Protein AF-A0AAD8DMJ4-F1 (afdb_monomer)

Secondary structure (DSSP, 8-state):
------HHHHHHHHHHHHHHHHHHHHHHHHHHHHHHHHHHHHHHHHHHHHHHHHHHHHHHHHHHHHHHTSSS--HHHHHHHHHHHHHHHHHHHHHHHHHHHHHHHHHHHHHHHHHHHHHHHHHHTT-

Nearest PDB structures (foldseek):
  4mh6-assembly1_A  TM=6.718E-01  e=5.596E-01  Vibrio parahaemolyticus RIMD 2210633
  7n6g-assembly1_3H  TM=6.289E-01  e=6.356E+00  Chlamydomonas reinhardtii
  5xg2-assembly1_A  TM=4.872E-01  e=3.203E+00  Pyrococcus yayanosii CH1
  6nct-assembly1_B  TM=4.474E-01  e=3.628E+00  Homo sapiens
  7n6g-assembly1_3I  TM=4.653E-01  e=5.611E+00  Chlamydomonas reinhardtii

Organism: Mythimna separata (NCBI:txid271217)

Mean predicted aligned error: 8.15 Å

Solvent-accessible surface area (backbone atoms only — not comparable to full-atom values): 7066 Å² total; per-residue (Å²): 136,82,85,79,73,47,78,64,57,54,54,50,53,52,51,53,51,55,50,49,55,50,50,53,48,52,53,50,52,50,54,49,50,51,56,40,48,58,55,51,57,61,45,52,58,52,52,54,52,46,54,54,53,52,53,50,47,56,48,52,54,50,50,51,50,52,49,73,74,41,97,59,92,45,73,65,60,50,52,52,53,53,49,54,46,50,53,52,49,50,52,52,51,52,52,52,50,52,51,51,51,53,52,50,49,44,50,52,51,52,47,54,52,52,54,51,51,53,51,49,56,54,53,62,75,73,108

pLDDT: mean 88.22, std 10.09, range [38.91, 97.75]

Foldseek 3Di:
DDPPCDPVNVVVVVVVVVVVVVVVL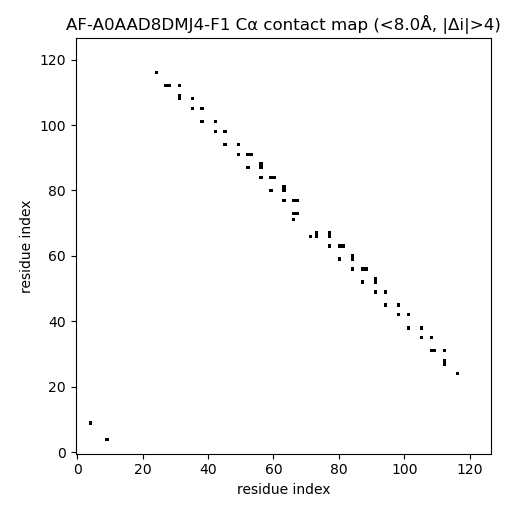VVLVVVLVVLLVVLVVVLVVLVVVLVVLVVVLVVLVVVLVVQVVDPDDPPPVNVVSVVVSVVSVVVSVVSVVSNVVSVVVNVVSVVVSVVVVVVVVVVVVVD

Radius of gyration: 29.08 Å; Cα contacts (8 Å, |Δi|>4): 34; chains: 1; bounding box: 76×18×80 Å

Sequence (127 aa):
MSKVVTRSQ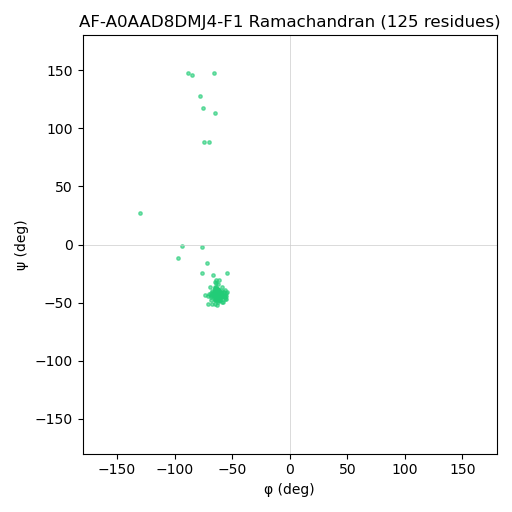AKLLLKLQEEKEKLEQELCDIKVAKAVINILEGTKDEELEFFHHFKVLNNIDRDLHRMKMSDKDFEVEIKELTKERMELWTYLLDSQLNCLEKRRECQKLTKKKKDRRLLLEILMRKL

Structure (mmCIF, N/CA/C/O backbone):
data_AF-A0AAD8DMJ4-F1
#
_entry.id   AF-A0AAD8DMJ4-F1
#
loop_
_atom_site.group_PDB
_atom_site.id
_atom_site.type_symbol
_atom_site.label_atom_id
_atom_site.label_alt_id
_atom_site.label_comp_id
_atom_site.label_asym_id
_atom_site.label_entity_id
_atom_site.label_seq_id
_atom_site.pdbx_PDB_ins_code
_atom_site.Cartn_x
_atom_site.Cartn_y
_atom_site.Cartn_z
_atom_site.occupancy
_atom_site.B_iso_or_equiv
_atom_site.auth_seq_id
_atom_site.auth_comp_id
_atom_site.auth_asym_id
_atom_site.auth_atom_id
_atom_site.pdbx_PDB_model_num
ATOM 1 N N . MET A 1 1 ? 48.960 8.173 -42.096 1.00 38.91 1 MET A N 1
ATOM 2 C CA . MET A 1 1 ? 48.374 6.831 -42.313 1.00 38.91 1 MET A CA 1
ATOM 3 C C . MET A 1 1 ? 46.879 6.913 -42.057 1.00 38.91 1 MET A C 1
ATOM 5 O O . MET A 1 1 ? 46.478 7.163 -40.928 1.00 38.91 1 MET A O 1
ATOM 9 N N . SER A 1 2 ? 46.074 6.831 -43.117 1.00 45.78 2 SER A N 1
ATOM 10 C CA . SER A 1 2 ? 44.621 7.016 -43.046 1.00 45.78 2 SER A CA 1
ATOM 11 C C . SER A 1 2 ? 43.956 5.753 -42.495 1.00 45.78 2 SER A C 1
ATOM 13 O O . SER A 1 2 ? 44.230 4.654 -42.977 1.00 45.78 2 SER A O 1
ATOM 15 N N . LYS A 1 3 ? 43.115 5.895 -41.465 1.00 54.06 3 LYS A N 1
ATOM 16 C CA . LYS A 1 3 ? 42.319 4.798 -40.897 1.00 54.06 3 LYS A CA 1
ATOM 17 C C . LYS A 1 3 ? 41.235 4.412 -41.906 1.00 54.06 3 LYS A C 1
ATOM 19 O O . LYS A 1 3 ? 40.133 4.950 -41.863 1.00 54.06 3 LYS A O 1
ATOM 24 N N . VAL A 1 4 ? 41.535 3.493 -42.822 1.00 57.28 4 VAL A N 1
ATOM 25 C CA . VAL A 1 4 ? 40.502 2.861 -43.651 1.00 57.28 4 VAL A CA 1
ATOM 26 C C . VAL A 1 4 ? 39.760 1.868 -42.762 1.00 57.28 4 VAL A C 1
ATOM 28 O O . VAL A 1 4 ? 40.141 0.706 -42.648 1.00 57.28 4 VAL A O 1
ATOM 31 N N . VAL A 1 5 ? 38.719 2.343 -42.078 1.00 58.75 5 VAL A N 1
ATOM 32 C CA . VAL A 1 5 ? 37.727 1.453 -41.471 1.00 58.75 5 VAL A CA 1
ATOM 33 C C . VAL A 1 5 ? 37.043 0.734 -42.626 1.00 58.75 5 VAL A C 1
ATOM 35 O O . VAL A 1 5 ? 36.377 1.348 -43.460 1.00 58.75 5 VAL A O 1
ATOM 38 N N . THR A 1 6 ? 37.253 -0.572 -42.719 1.00 70.94 6 THR A N 1
ATOM 39 C CA . THR A 1 6 ? 36.604 -1.386 -43.750 1.00 70.94 6 THR A CA 1
ATOM 40 C C . THR A 1 6 ? 35.089 -1.412 -43.506 1.00 70.94 6 THR A C 1
ATOM 42 O O . THR A 1 6 ? 34.622 -1.375 -42.367 1.00 70.94 6 THR A O 1
ATOM 45 N N . ARG A 1 7 ? 34.280 -1.486 -44.572 1.00 71.06 7 ARG A N 1
ATOM 46 C CA . ARG A 1 7 ? 32.800 -1.493 -44.496 1.00 71.06 7 ARG A CA 1
ATOM 47 C C . ARG A 1 7 ? 32.250 -2.602 -43.576 1.00 71.06 7 ARG A C 1
ATOM 49 O O . ARG A 1 7 ? 31.150 -2.477 -43.046 1.00 71.06 7 ARG A O 1
ATOM 56 N N . SER A 1 8 ? 33.018 -3.673 -43.379 1.00 76.50 8 SER A N 1
ATOM 57 C CA . SER A 1 8 ? 32.772 -4.767 -42.431 1.00 76.50 8 SER A CA 1
ATOM 58 C C . SER A 1 8 ? 33.020 -4.369 -40.970 1.00 76.50 8 SER A C 1
ATOM 60 O O . SER A 1 8 ? 32.183 -4.668 -40.122 1.00 76.50 8 SER A O 1
ATOM 62 N N . GLN A 1 9 ? 34.106 -3.650 -40.668 1.00 82.25 9 GLN A N 1
ATOM 63 C CA . GLN A 1 9 ? 34.393 -3.130 -39.322 1.00 82.25 9 GLN A CA 1
ATOM 64 C C . GLN A 1 9 ? 33.362 -2.085 -38.875 1.00 82.25 9 GLN A C 1
ATOM 66 O O . GLN A 1 9 ? 32.931 -2.110 -37.726 1.00 82.25 9 GLN A O 1
ATOM 71 N N . ALA A 1 10 ? 32.903 -1.220 -39.787 1.00 80.88 10 ALA A N 1
ATOM 72 C CA . ALA A 1 10 ? 31.845 -0.250 -39.494 1.00 80.88 10 ALA A CA 1
ATOM 73 C C . ALA A 1 10 ? 30.512 -0.932 -39.125 1.00 80.88 10 ALA A C 1
ATOM 75 O O . ALA A 1 10 ? 29.865 -0.539 -38.160 1.00 80.88 10 ALA A O 1
ATOM 76 N N . LYS A 1 11 ? 30.129 -2.000 -39.842 1.00 84.31 11 LYS A N 1
ATOM 77 C CA . LYS A 1 11 ? 28.932 -2.800 -39.519 1.00 84.31 11 LYS A CA 1
ATOM 78 C C . LYS A 1 11 ? 29.045 -3.521 -38.175 1.00 84.31 11 LYS A C 1
ATOM 80 O O . LYS A 1 11 ? 28.049 -3.642 -37.472 1.00 84.31 11 LYS A O 1
ATOM 85 N N . LEU A 1 12 ? 30.234 -4.023 -37.835 1.00 89.12 12 LEU A N 1
ATOM 86 C CA . LEU A 1 12 ? 30.472 -4.699 -36.559 1.00 89.12 12 LEU A CA 1
ATOM 87 C C . LEU A 1 12 ? 30.354 -3.723 -35.380 1.00 89.12 12 LEU A C 1
ATOM 89 O O . LEU A 1 12 ? 29.717 -4.049 -34.386 1.00 89.12 12 LEU A O 1
ATOM 93 N N . LEU A 1 13 ? 30.915 -2.517 -35.515 1.00 86.50 13 LEU A N 1
ATOM 94 C CA . LEU A 1 13 ? 30.797 -1.457 -34.508 1.00 86.50 13 LEU A CA 1
ATOM 95 C C . LEU A 1 13 ? 29.339 -1.054 -34.263 1.00 86.50 13 LEU A C 1
ATOM 97 O O . LEU A 1 13 ? 28.943 -0.901 -33.113 1.00 86.50 13 LEU A O 1
ATOM 101 N N . LEU A 1 14 ? 28.541 -0.944 -35.328 1.00 85.81 14 LEU A N 1
ATOM 102 C CA . LEU A 1 14 ? 27.118 -0.602 -35.240 1.00 85.81 14 LEU A CA 1
ATOM 103 C C . LEU A 1 14 ? 26.327 -1.665 -34.459 1.00 85.81 14 LEU A C 1
ATOM 105 O O . LEU A 1 14 ? 25.619 -1.332 -33.516 1.00 85.81 14 LEU A O 1
ATOM 109 N N . LYS A 1 15 ? 26.546 -2.953 -34.762 1.00 87.12 15 LYS A N 1
ATOM 110 C CA . LYS A 1 15 ? 25.927 -4.069 -34.023 1.00 87.12 15 LYS A CA 1
ATOM 111 C C . LYS A 1 15 ? 26.327 -4.108 -32.549 1.00 87.12 15 LYS A C 1
ATOM 113 O O . LYS A 1 15 ? 25.479 -4.313 -31.691 1.00 87.12 15 LYS A O 1
ATOM 118 N N . LEU A 1 16 ? 27.610 -3.900 -32.249 1.00 89.12 16 LEU A N 1
ATOM 119 C CA . LEU A 1 16 ? 28.093 -3.865 -30.864 1.00 89.12 16 LEU A CA 1
ATOM 120 C C . LEU A 1 16 ? 27.483 -2.699 -30.078 1.00 89.12 16 LEU A C 1
ATOM 122 O O . LEU A 1 16 ? 27.252 -2.818 -28.876 1.00 89.12 16 LEU A O 1
ATOM 126 N N . GLN A 1 17 ? 27.213 -1.578 -30.747 1.00 86.31 17 GLN A N 1
ATOM 127 C CA . GLN A 1 17 ? 26.554 -0.436 -30.130 1.00 86.31 17 GLN A CA 1
ATOM 128 C C . GLN A 1 17 ? 25.072 -0.719 -29.842 1.00 86.31 17 GLN A C 1
ATOM 130 O O . GLN A 1 17 ? 24.630 -0.484 -28.719 1.00 86.31 17 GLN A O 1
ATOM 135 N N . GLU A 1 18 ? 24.344 -1.318 -30.788 1.00 86.38 18 GLU A N 1
ATOM 136 C CA . GLU A 1 18 ? 22.961 -1.780 -30.582 1.00 86.38 18 GLU A CA 1
ATOM 137 C C . GLU A 1 18 ? 22.859 -2.805 -29.435 1.00 86.38 18 GLU A C 1
ATOM 139 O O . GLU A 1 18 ? 21.979 -2.709 -28.576 1.00 86.38 18 GLU A O 1
ATOM 144 N N . GLU A 1 19 ? 23.776 -3.778 -29.381 1.00 89.81 19 GLU A N 1
ATOM 145 C CA . GLU A 1 19 ? 23.822 -4.784 -28.313 1.00 89.81 19 GLU A CA 1
ATOM 146 C C . GLU A 1 19 ? 24.114 -4.161 -26.946 1.00 89.81 19 GLU A C 1
ATOM 148 O O . GLU A 1 19 ? 23.465 -4.509 -25.956 1.00 89.81 19 GLU A O 1
ATOM 153 N N . LYS A 1 20 ? 25.050 -3.208 -26.879 1.00 89.12 20 LYS A N 1
ATOM 154 C CA . LYS A 1 20 ? 25.355 -2.480 -25.644 1.00 89.12 20 LYS A CA 1
ATOM 155 C C . LYS A 1 20 ? 24.133 -1.711 -25.13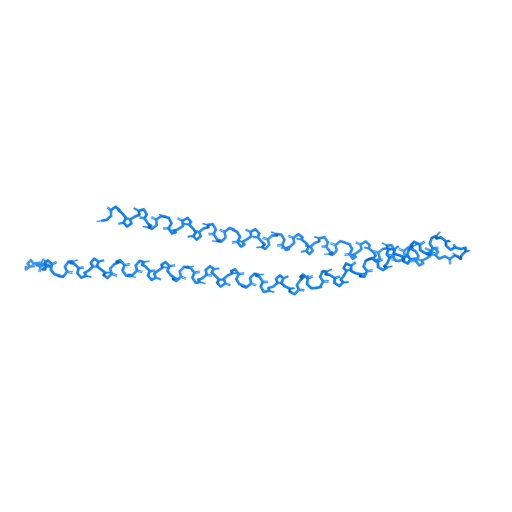4 1.00 89.12 20 LYS A C 1
ATOM 157 O O . LYS A 1 20 ? 23.808 -1.815 -23.954 1.00 89.12 20 LYS A O 1
ATOM 162 N N . GLU A 1 21 ? 23.444 -0.973 -26.002 1.00 87.00 21 GLU A N 1
ATOM 163 C CA . GLU A 1 21 ? 22.244 -0.207 -25.635 1.00 87.00 21 GLU A CA 1
ATOM 164 C C . GLU A 1 21 ? 21.110 -1.123 -25.151 1.00 87.00 21 GLU A C 1
ATOM 166 O O . GLU A 1 21 ? 20.442 -0.828 -24.153 1.00 87.00 21 GLU A O 1
ATOM 171 N N . LYS A 1 22 ? 20.939 -2.285 -25.794 1.00 86.94 22 LYS A N 1
ATOM 172 C CA . LYS A 1 22 ? 19.977 -3.305 -25.363 1.00 86.94 22 LYS A CA 1
ATOM 173 C C . LYS A 1 22 ? 20.300 -3.841 -23.966 1.00 86.94 22 LYS A C 1
ATOM 175 O O . LYS A 1 22 ? 19.414 -3.886 -23.111 1.00 86.94 22 LYS A O 1
ATOM 180 N N . LEU A 1 23 ? 21.559 -4.200 -23.710 1.00 89.94 23 LEU A N 1
ATOM 181 C CA . LEU A 1 23 ? 22.001 -4.691 -22.401 1.00 89.94 23 LEU A CA 1
ATOM 182 C C . LEU A 1 23 ? 21.848 -3.629 -21.302 1.00 89.94 23 LEU A C 1
ATOM 184 O O . LEU A 1 23 ? 21.444 -3.943 -20.182 1.00 89.94 23 LEU A O 1
ATOM 188 N N . GLU A 1 24 ? 22.118 -2.358 -21.607 1.00 89.19 24 GLU A N 1
ATOM 189 C CA . GLU A 1 24 ? 21.893 -1.252 -20.670 1.00 89.19 24 GLU A CA 1
ATOM 190 C C . GLU A 1 24 ? 20.406 -1.078 -20.324 1.00 89.19 24 GLU A C 1
ATOM 192 O O . GLU A 1 24 ? 20.067 -0.793 -19.166 1.00 89.19 24 GLU A O 1
ATOM 197 N N . GLN A 1 25 ? 19.512 -1.286 -21.296 1.00 87.50 25 GLN A N 1
ATOM 198 C CA . GLN A 1 25 ? 18.073 -1.263 -21.056 1.00 87.50 25 GLN A CA 1
ATOM 199 C C . GLN A 1 25 ? 17.619 -2.457 -20.207 1.00 87.50 25 GLN A C 1
ATOM 201 O O . GLN A 1 25 ? 16.886 -2.261 -19.238 1.00 87.50 25 GLN A O 1
ATOM 206 N N . GLU A 1 26 ? 18.085 -3.671 -20.502 1.00 90.12 26 GLU A N 1
ATOM 207 C CA . GLU A 1 26 ? 17.785 -4.868 -19.703 1.00 90.12 26 GLU A CA 1
ATOM 208 C C . GLU A 1 26 ? 18.276 -4.723 -18.252 1.00 90.12 26 GLU A C 1
ATOM 210 O O . GLU A 1 26 ? 17.551 -5.032 -17.302 1.00 90.12 26 GLU A O 1
ATOM 215 N N . LEU A 1 27 ? 19.467 -4.154 -18.046 1.00 90.56 27 LEU A N 1
ATOM 216 C CA . LEU A 1 27 ? 19.979 -3.859 -16.709 1.00 90.56 27 LEU A CA 1
ATOM 217 C C . LEU A 1 27 ? 19.101 -2.837 -15.968 1.00 90.56 27 LEU A C 1
ATOM 219 O O . LEU A 1 27 ? 18.858 -2.982 -14.765 1.00 90.56 27 LEU A O 1
ATOM 223 N N . CYS A 1 28 ? 18.618 -1.800 -16.658 1.00 88.94 28 CYS A N 1
ATOM 224 C CA . CYS A 1 28 ? 17.676 -0.840 -16.082 1.00 88.94 28 CYS A CA 1
ATOM 225 C C . CYS A 1 28 ? 16.355 -1.516 -15.689 1.00 88.94 28 CYS A C 1
ATOM 227 O O . CYS A 1 28 ? 15.829 -1.267 -14.602 1.00 88.94 28 CYS A O 1
ATOM 229 N N . ASP A 1 29 ? 15.841 -2.392 -16.550 1.00 90.31 29 ASP A N 1
ATOM 230 C CA . ASP A 1 29 ? 14.621 -3.158 -16.326 1.00 90.31 29 ASP A CA 1
ATOM 231 C C . ASP A 1 29 ? 14.723 -4.039 -15.077 1.00 90.31 29 ASP A C 1
ATOM 233 O O . ASP A 1 29 ? 13.806 -4.030 -14.251 1.00 90.31 29 ASP A O 1
ATOM 237 N N . ILE A 1 30 ? 15.848 -4.743 -14.911 1.00 92.62 30 ILE A N 1
ATOM 238 C CA . ILE A 1 30 ? 16.128 -5.589 -13.745 1.00 92.62 30 ILE A CA 1
ATOM 239 C C . ILE A 1 30 ? 16.217 -4.748 -12.468 1.00 92.62 30 ILE A C 1
ATOM 241 O O . ILE A 1 30 ? 15.651 -5.129 -11.444 1.00 92.62 30 ILE A O 1
ATOM 245 N N . LYS A 1 31 ? 16.896 -3.594 -12.505 1.00 91.81 31 LYS A N 1
ATOM 246 C CA . LYS A 1 31 ? 17.005 -2.698 -11.339 1.00 91.81 31 LYS A CA 1
ATOM 247 C C . LYS A 1 31 ? 15.637 -2.199 -10.875 1.00 91.81 31 LYS A C 1
ATOM 249 O O . LYS A 1 31 ? 15.354 -2.219 -9.681 1.00 91.81 31 LYS A O 1
ATOM 254 N N . VAL A 1 32 ? 14.783 -1.795 -11.816 1.00 91.75 32 VAL A N 1
ATOM 255 C CA . VAL A 1 32 ? 13.410 -1.367 -11.514 1.00 91.75 32 VAL A CA 1
ATOM 256 C C . VAL A 1 32 ? 12.590 -2.530 -10.957 1.00 91.75 32 VAL A C 1
ATOM 258 O O . VAL A 1 32 ? 11.897 -2.349 -9.962 1.00 91.75 32 VAL A O 1
ATOM 261 N N . ALA A 1 33 ? 12.684 -3.721 -11.556 1.00 91.06 33 ALA A N 1
ATOM 262 C CA . ALA A 1 33 ? 11.966 -4.902 -11.080 1.00 91.06 33 ALA A CA 1
ATOM 263 C C . ALA A 1 33 ? 12.360 -5.269 -9.643 1.00 91.06 33 ALA A C 1
ATOM 265 O O . ALA A 1 33 ? 11.480 -5.475 -8.815 1.00 91.06 33 ALA A O 1
ATOM 266 N N . LYS A 1 34 ? 13.660 -5.263 -9.320 1.00 92.69 34 LYS A N 1
ATOM 267 C CA . LYS A 1 34 ? 14.152 -5.492 -7.952 1.00 92.69 34 LYS A CA 1
ATOM 268 C C . LYS A 1 34 ? 13.618 -4.458 -6.963 1.00 92.69 34 LYS A C 1
ATOM 270 O O . LYS A 1 34 ? 13.148 -4.833 -5.899 1.00 92.69 34 LYS A O 1
ATOM 275 N N . ALA A 1 35 ? 13.642 -3.173 -7.322 1.00 90.00 35 ALA A N 1
ATOM 276 C CA . ALA A 1 35 ? 13.102 -2.121 -6.462 1.00 90.00 35 ALA A CA 1
ATOM 277 C C . ALA A 1 35 ? 11.600 -2.318 -6.191 1.00 90.00 35 ALA A C 1
ATOM 279 O O . ALA A 1 35 ? 11.159 -2.192 -5.055 1.00 90.00 35 ALA A O 1
ATOM 280 N N . VAL A 1 36 ? 10.821 -2.683 -7.215 1.00 91.31 36 VAL A N 1
ATOM 281 C CA . VAL A 1 36 ? 9.389 -2.975 -7.059 1.00 91.31 36 VAL A CA 1
ATOM 282 C C . VAL A 1 36 ? 9.157 -4.223 -6.204 1.00 91.31 36 VAL A C 1
ATOM 284 O O . VAL A 1 36 ? 8.293 -4.185 -5.337 1.00 91.31 36 VAL A O 1
ATOM 287 N N . ILE A 1 37 ? 9.921 -5.301 -6.408 1.00 90.31 37 ILE A N 1
ATOM 288 C CA . ILE A 1 37 ? 9.819 -6.528 -5.600 1.00 90.31 37 ILE A CA 1
ATOM 289 C C . ILE A 1 37 ? 10.066 -6.218 -4.123 1.00 90.31 37 ILE A C 1
ATOM 291 O O . ILE A 1 37 ? 9.221 -6.557 -3.304 1.00 90.31 37 ILE A O 1
ATOM 295 N N . A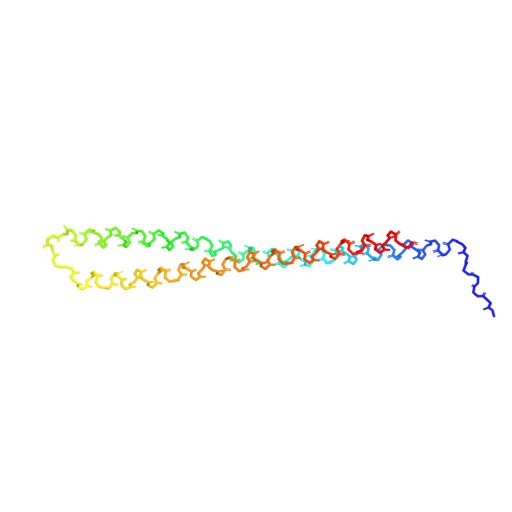SN A 1 38 ? 11.139 -5.494 -3.797 1.00 88.31 38 ASN A N 1
ATOM 296 C CA . ASN A 1 38 ? 11.456 -5.137 -2.411 1.00 88.31 38 ASN A CA 1
ATOM 297 C C . ASN A 1 38 ? 10.329 -4.329 -1.744 1.00 88.31 38 ASN A C 1
ATOM 299 O O . ASN A 1 38 ? 10.014 -4.548 -0.578 1.00 88.31 38 ASN A O 1
ATOM 303 N N . ILE A 1 39 ? 9.705 -3.401 -2.481 1.00 87.31 39 ILE A N 1
ATOM 304 C CA . ILE A 1 39 ? 8.557 -2.639 -1.972 1.00 87.31 39 ILE A CA 1
ATOM 305 C C . ILE A 1 39 ? 7.364 -3.574 -1.717 1.00 87.31 39 ILE A C 1
ATOM 307 O O . ILE A 1 39 ? 6.715 -3.467 -0.678 1.00 87.31 39 ILE A O 1
ATOM 311 N N . LEU A 1 40 ? 7.084 -4.493 -2.648 1.00 84.62 40 LEU A N 1
ATOM 312 C CA . LEU A 1 40 ? 5.948 -5.414 -2.560 1.00 84.62 40 LEU A CA 1
ATOM 313 C C . LEU A 1 40 ? 6.101 -6.462 -1.451 1.00 84.62 40 LEU A C 1
ATOM 315 O O . LEU A 1 40 ? 5.112 -6.822 -0.815 1.00 84.62 40 LEU A O 1
ATOM 319 N N . GLU A 1 41 ? 7.316 -6.952 -1.215 1.00 85.38 41 GLU A N 1
ATOM 320 C CA . GLU A 1 41 ? 7.609 -7.867 -0.108 1.00 85.38 41 GLU A CA 1
ATOM 321 C C . GLU A 1 41 ? 7.290 -7.204 1.232 1.00 85.38 41 GLU A C 1
ATOM 323 O O . GLU A 1 41 ? 6.510 -7.759 2.000 1.00 85.38 41 GLU A O 1
ATOM 328 N N . GLY A 1 42 ? 7.749 -5.966 1.450 1.00 79.19 42 GLY A N 1
ATOM 329 C CA . GLY A 1 42 ? 7.419 -5.220 2.666 1.00 79.19 42 GLY A CA 1
ATOM 330 C C . GLY A 1 42 ? 5.919 -4.950 2.846 1.00 79.19 42 GLY A C 1
ATOM 331 O O . GLY A 1 42 ? 5.449 -4.891 3.973 1.00 79.19 42 GLY A O 1
ATOM 332 N N . THR A 1 43 ? 5.144 -4.806 1.763 1.00 78.88 43 THR A N 1
ATOM 333 C CA . THR A 1 43 ? 3.685 -4.596 1.876 1.00 78.88 43 THR A CA 1
ATOM 334 C C . THR A 1 43 ? 2.892 -5.854 2.225 1.00 78.88 43 THR A C 1
ATOM 336 O O . THR A 1 43 ? 1.795 -5.733 2.758 1.00 78.88 43 THR A O 1
ATOM 339 N N . LYS A 1 44 ? 3.393 -7.060 1.925 1.00 76.88 44 LYS A N 1
ATOM 340 C CA . LYS A 1 44 ? 2.640 -8.298 2.199 1.00 76.88 44 LYS A CA 1
ATOM 341 C C . LYS A 1 44 ? 2.481 -8.556 3.691 1.00 76.88 44 LYS A C 1
ATOM 343 O O . LYS A 1 44 ? 1.390 -8.911 4.133 1.00 76.88 44 LYS A O 1
ATOM 348 N N . ASP A 1 45 ? 3.563 -8.377 4.437 1.00 77.19 45 ASP A N 1
ATOM 349 C CA . ASP A 1 45 ? 3.558 -8.587 5.882 1.00 77.19 45 ASP A CA 1
ATOM 350 C C . ASP A 1 45 ? 2.675 -7.529 6.565 1.00 77.19 45 ASP A C 1
ATOM 352 O O . ASP A 1 45 ? 1.841 -7.863 7.406 1.00 77.19 45 ASP A O 1
ATOM 356 N N . GLU A 1 46 ? 2.746 -6.278 6.094 1.00 80.31 46 GLU A N 1
ATOM 357 C CA . GLU A 1 46 ? 1.886 -5.177 6.549 1.00 80.31 46 GLU A CA 1
ATOM 358 C C . GLU A 1 46 ? 0.394 -5.426 6.265 1.00 80.31 46 GLU A C 1
ATOM 360 O O . GLU A 1 46 ? -0.448 -5.135 7.115 1.00 80.31 46 GLU A O 1
ATOM 365 N N . GLU A 1 47 ? 0.033 -5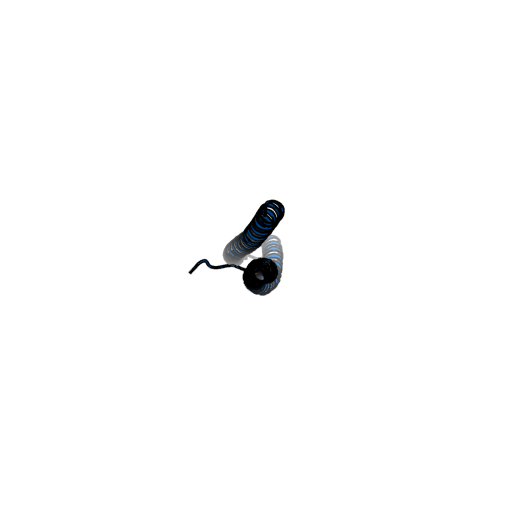.993 5.106 1.00 80.38 47 GLU A N 1
ATOM 366 C CA . GLU A 1 47 ? -1.359 -6.348 4.792 1.00 80.38 47 GLU A CA 1
ATOM 367 C C . GLU A 1 47 ? -1.889 -7.452 5.723 1.00 80.38 47 GLU A C 1
ATOM 369 O O . GLU A 1 47 ? -3.032 -7.376 6.184 1.00 80.38 47 GLU A O 1
ATOM 374 N N . LEU A 1 48 ? -1.072 -8.463 6.040 1.00 82.62 48 LEU A N 1
ATOM 375 C CA . LEU A 1 48 ? -1.459 -9.532 6.963 1.00 82.62 48 LEU A CA 1
ATOM 376 C C . LEU A 1 48 ? -1.686 -8.982 8.378 1.00 82.62 48 LEU A C 1
ATOM 378 O O . LEU A 1 48 ? -2.720 -9.257 8.998 1.00 82.62 48 LEU A O 1
ATOM 382 N N . GLU A 1 49 ? -0.753 -8.167 8.871 1.00 86.19 49 GLU A N 1
ATOM 383 C CA . GLU A 1 49 ? -0.888 -7.478 10.155 1.00 86.19 49 GLU A CA 1
ATOM 384 C C . GLU A 1 49 ? -2.120 -6.569 10.174 1.00 86.19 49 GLU A C 1
ATOM 386 O O . GLU A 1 49 ? -2.874 -6.585 11.151 1.00 86.19 49 GLU A O 1
ATOM 391 N N . PHE A 1 50 ? -2.389 -5.833 9.093 1.00 89.81 50 PHE A N 1
ATOM 392 C CA . PHE A 1 50 ? -3.578 -4.992 8.967 1.00 89.81 50 PHE A CA 1
ATOM 393 C C . PHE A 1 50 ? -4.868 -5.797 9.188 1.00 89.81 50 PHE A C 1
ATOM 395 O O . PHE A 1 50 ? -5.727 -5.382 9.968 1.00 89.81 50 PHE A O 1
ATOM 402 N N . PHE A 1 51 ? -5.008 -6.975 8.567 1.00 88.88 51 PHE A N 1
ATOM 403 C CA . PHE A 1 51 ? -6.198 -7.818 8.748 1.00 88.88 51 PHE A CA 1
ATOM 404 C C . PHE A 1 51 ? -6.373 -8.298 10.193 1.00 88.88 51 PHE A C 1
ATOM 406 O O . PHE A 1 51 ? -7.499 -8.319 10.704 1.00 88.88 51 PHE A O 1
ATOM 413 N N . HIS A 1 52 ? -5.280 -8.666 10.864 1.00 91.12 52 HIS A N 1
ATOM 414 C CA . HIS A 1 52 ? -5.323 -9.065 12.269 1.00 91.12 52 HIS A CA 1
ATOM 415 C C . HIS A 1 52 ? -5.797 -7.916 13.165 1.00 91.12 52 HIS A C 1
ATOM 417 O O . HIS A 1 52 ? -6.750 -8.088 13.929 1.00 91.12 52 HIS A O 1
ATOM 423 N N . HIS A 1 53 ? -5.204 -6.733 13.016 1.00 93.31 53 HIS A N 1
ATOM 424 C CA . HIS A 1 53 ? -5.574 -5.538 13.772 1.00 93.31 53 HIS A CA 1
ATOM 425 C C . HIS A 1 53 ? -7.010 -5.080 13.467 1.00 93.31 53 HIS A C 1
ATOM 427 O O . HIS A 1 53 ? -7.763 -4.744 14.381 1.00 93.31 53 HIS A O 1
ATOM 433 N N . PHE A 1 54 ? -7.458 -5.164 12.211 1.00 93.88 54 PHE A N 1
ATOM 434 C CA . PHE A 1 54 ? -8.843 -4.867 11.839 1.00 93.88 54 PHE A CA 1
ATOM 435 C C . PHE A 1 54 ? -9.842 -5.826 12.506 1.00 93.88 54 PHE A C 1
ATOM 437 O O . PHE A 1 54 ? -10.917 -5.419 12.952 1.00 93.88 54 PHE A O 1
ATOM 444 N N . LYS A 1 55 ? -9.499 -7.114 12.630 1.00 95.75 55 LYS A N 1
ATOM 445 C CA . LYS A 1 55 ? -10.331 -8.080 13.362 1.00 95.75 55 LYS A CA 1
ATOM 446 C C . LYS A 1 55 ? -10.418 -7.738 14.852 1.00 95.75 55 LYS A C 1
ATOM 448 O O . LYS A 1 55 ? -11.502 -7.837 15.423 1.00 95.75 55 LYS A O 1
ATOM 453 N N . VAL A 1 56 ? -9.306 -7.328 15.466 1.00 95.88 56 VAL A N 1
ATOM 454 C CA . VAL A 1 56 ? -9.275 -6.878 16.869 1.00 95.88 56 VAL A CA 1
ATOM 455 C C . VAL A 1 56 ? -10.169 -5.652 17.061 1.00 95.88 56 VAL A C 1
ATOM 457 O O . VAL A 1 56 ? -11.000 -5.657 17.964 1.00 95.88 56 VAL A O 1
ATOM 460 N N . LEU A 1 57 ? -10.099 -4.665 16.164 1.00 96.56 57 LEU A N 1
ATOM 461 C CA . LEU A 1 57 ? -10.954 -3.475 16.209 1.00 96.56 57 LEU A CA 1
ATOM 462 C C . LEU A 1 57 ? -12.451 -3.832 16.206 1.00 96.56 57 LEU A C 1
ATOM 464 O O . LEU A 1 57 ? -13.210 -3.335 17.034 1.00 96.56 57 LEU A O 1
ATOM 468 N N . ASN A 1 58 ? -12.867 -4.758 15.336 1.00 95.38 58 ASN A N 1
ATOM 469 C CA . ASN A 1 58 ? -14.254 -5.234 15.291 1.00 95.38 58 ASN A CA 1
ATOM 470 C C . ASN A 1 58 ? -14.679 -5.969 16.574 1.00 95.38 58 ASN A C 1
ATOM 472 O O . ASN A 1 58 ? -15.859 -5.977 16.924 1.00 95.38 58 ASN A O 1
ATOM 476 N N . ASN A 1 59 ? -13.751 -6.633 17.270 1.00 96.12 59 ASN A N 1
ATOM 477 C CA . ASN A 1 59 ? -14.047 -7.231 18.573 1.00 96.12 59 ASN A CA 1
ATOM 478 C C . ASN A 1 59 ? -14.283 -6.142 19.620 1.00 96.12 59 ASN A C 1
ATOM 480 O O . ASN A 1 59 ? -15.318 -6.175 20.278 1.00 96.12 59 ASN A O 1
ATOM 484 N N . ILE A 1 60 ? -13.392 -5.148 19.685 1.00 96.88 60 ILE A N 1
ATOM 485 C CA . ILE A 1 60 ? -13.523 -4.009 20.59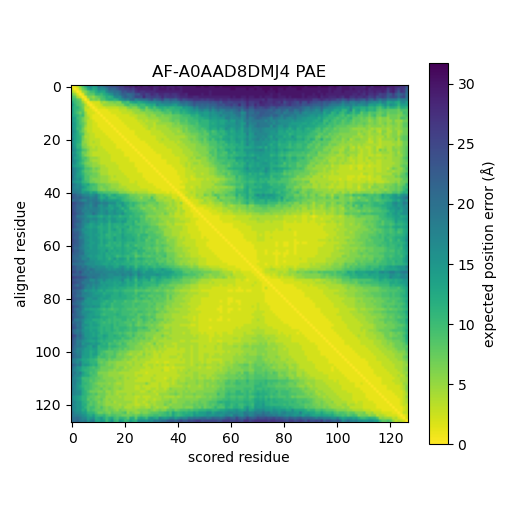9 1.00 96.88 60 ILE A CA 1
ATOM 486 C C . ILE A 1 60 ? -14.854 -3.280 20.366 1.00 96.88 60 ILE A C 1
ATOM 488 O O . ILE A 1 60 ? -15.575 -3.006 21.320 1.00 96.88 60 ILE A O 1
ATOM 492 N N . ASP A 1 61 ? -15.238 -3.033 19.110 1.00 97.31 61 ASP A N 1
ATOM 493 C CA . ASP A 1 61 ? -16.520 -2.400 18.773 1.00 97.31 61 ASP A CA 1
ATOM 494 C C . ASP A 1 61 ? -17.726 -3.194 19.297 1.00 97.31 61 ASP A C 1
ATOM 496 O O . ASP A 1 61 ? -18.681 -2.620 19.832 1.00 97.31 61 ASP A O 1
ATOM 500 N N . ARG A 1 62 ? -17.683 -4.526 19.177 1.00 97.25 62 ARG A N 1
ATOM 501 C CA . ARG A 1 62 ? -18.745 -5.405 19.686 1.00 97.25 62 ARG A CA 1
ATOM 502 C C . ARG A 1 62 ? -18.799 -5.413 21.208 1.00 97.25 62 ARG A C 1
ATOM 504 O O . ARG A 1 62 ? -19.899 -5.372 21.759 1.00 97.25 62 ARG A O 1
ATOM 511 N N . ASP A 1 63 ? -17.653 -5.455 21.874 1.00 96.62 63 ASP A N 1
ATOM 512 C CA . ASP A 1 63 ? -17.582 -5.491 23.334 1.00 96.62 63 ASP A CA 1
ATOM 513 C C . ASP A 1 63 ? -18.008 -4.151 23.938 1.00 96.62 63 ASP A C 1
ATOM 515 O O . ASP A 1 63 ? -18.856 -4.128 24.829 1.00 96.62 63 ASP A O 1
ATOM 519 N N . LEU A 1 64 ? -17.560 -3.031 23.362 1.00 97.44 64 LEU A N 1
ATOM 520 C CA . LEU A 1 64 ? -18.037 -1.691 23.712 1.00 97.44 64 LEU A CA 1
ATOM 521 C C . LEU A 1 64 ? -19.553 -1.570 23.560 1.00 97.44 64 LEU A C 1
ATOM 523 O O . LEU A 1 64 ? -20.216 -0.996 24.423 1.00 97.44 64 LEU A O 1
ATOM 527 N N . HIS A 1 65 ? -20.119 -2.098 22.471 1.00 96.56 65 HIS A N 1
ATOM 528 C CA . HIS A 1 65 ? -21.566 -2.092 22.285 1.00 96.56 65 HIS A CA 1
ATOM 529 C C . HIS A 1 65 ? -22.272 -2.912 23.372 1.00 96.56 65 HIS A C 1
ATOM 531 O O . HIS A 1 65 ? -23.213 -2.420 23.986 1.00 96.56 65 HIS A O 1
ATOM 537 N N . ARG A 1 66 ? -21.794 -4.126 23.671 1.00 96.75 66 ARG A N 1
ATOM 538 C CA . ARG A 1 66 ? -22.368 -4.978 24.726 1.00 96.75 66 ARG A CA 1
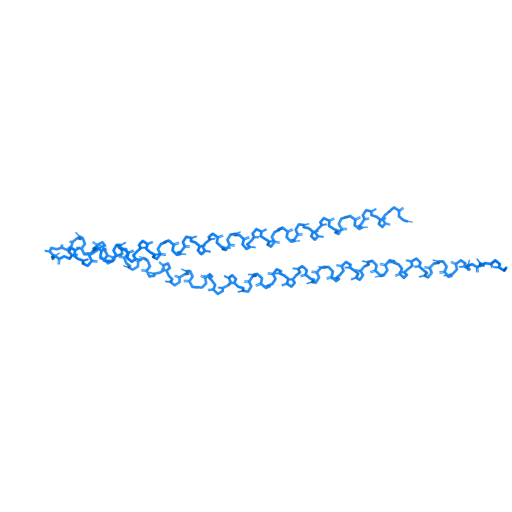ATOM 539 C C . ARG A 1 66 ? -22.306 -4.327 26.105 1.00 96.75 66 ARG A C 1
ATOM 541 O O . ARG A 1 66 ? -23.294 -4.382 26.826 1.00 96.75 66 ARG A O 1
ATOM 548 N N . MET A 1 67 ? -21.182 -3.704 26.455 1.00 97.00 67 MET A N 1
ATOM 549 C CA . MET A 1 67 ? -21.018 -3.004 27.732 1.00 97.00 67 MET A CA 1
ATOM 550 C C . MET A 1 67 ? -21.978 -1.819 27.846 1.00 97.00 67 MET A C 1
ATOM 552 O O . MET A 1 67 ? -22.633 -1.669 28.868 1.00 97.00 67 MET A O 1
ATOM 556 N N . LYS A 1 68 ? -22.136 -1.027 26.778 1.00 94.94 68 LYS A N 1
ATOM 557 C CA . LYS A 1 68 ? -23.062 0.121 26.755 1.00 94.94 68 LYS A CA 1
ATOM 558 C C . LYS A 1 68 ? -24.537 -0.270 26.835 1.00 94.94 68 LYS A C 1
ATOM 560 O O . LYS A 1 68 ? -25.349 0.543 27.256 1.00 94.94 68 LYS A O 1
ATOM 565 N N . MET A 1 69 ? -24.878 -1.475 26.385 1.00 95.81 69 MET A N 1
ATOM 566 C CA . MET A 1 69 ? -26.242 -2.011 26.426 1.00 95.81 69 MET A CA 1
ATOM 567 C C . MET A 1 69 ? -26.515 -2.855 27.682 1.00 95.81 69 MET A C 1
ATOM 569 O O . MET A 1 69 ? -27.608 -3.396 27.820 1.00 95.81 69 MET A O 1
ATOM 573 N N . SER A 1 70 ? -25.524 -3.024 28.559 1.00 95.94 70 SER A N 1
ATOM 574 C CA . SER A 1 70 ? -25.630 -3.798 29.796 1.00 95.94 70 SER A CA 1
ATOM 575 C C . SER A 1 70 ? -26.125 -2.916 30.944 1.00 95.94 70 SER A C 1
ATOM 577 O O . SER A 1 70 ? -25.743 -1.758 31.041 1.00 95.94 70 SER A O 1
ATOM 579 N N . ASP A 1 71 ? -26.883 -3.497 31.876 1.00 95.44 71 ASP A N 1
ATOM 580 C CA . ASP A 1 71 ? -27.318 -2.826 33.116 1.00 95.44 71 ASP A CA 1
ATOM 581 C C . ASP A 1 71 ? -26.200 -2.708 34.175 1.00 95.44 71 ASP A C 1
ATOM 583 O O . ASP A 1 71 ? -26.403 -2.181 35.267 1.00 95.44 71 ASP A O 1
ATOM 587 N N . LYS A 1 72 ? -25.014 -3.250 33.880 1.00 95.56 72 LYS A N 1
ATOM 588 C CA . LYS A 1 72 ? -23.825 -3.170 34.742 1.00 95.56 72 LYS A CA 1
ATOM 589 C C . LYS A 1 72 ? -23.061 -1.872 34.501 1.00 95.56 72 LYS A C 1
ATOM 591 O O . LYS A 1 72 ? -22.940 -1.437 33.360 1.00 95.56 72 LYS A O 1
ATOM 596 N N . ASP A 1 73 ? -22.471 -1.336 35.565 1.00 95.12 73 ASP A N 1
ATOM 597 C CA . ASP A 1 73 ? -21.548 -0.210 35.469 1.00 95.12 73 ASP A CA 1
ATOM 598 C C . ASP A 1 73 ? -20.189 -0.672 34.923 1.00 95.12 73 ASP A C 1
ATOM 600 O O . ASP A 1 73 ? -19.522 -1.514 35.522 1.00 95.12 73 ASP A O 1
ATOM 604 N N . PHE A 1 74 ? -19.832 -0.136 33.758 1.00 96.44 74 PHE A N 1
ATOM 605 C CA . PHE A 1 74 ? -18.576 -0.367 33.045 1.00 96.44 74 PHE A CA 1
ATOM 606 C C . PHE A 1 74 ? -17.933 0.968 32.635 1.00 96.44 74 PHE A C 1
ATOM 608 O O . PHE A 1 74 ? -17.281 1.053 31.593 1.00 96.44 74 PHE A O 1
ATOM 615 N N . GLU A 1 75 ? -18.192 2.066 33.359 1.00 95.69 75 GLU A N 1
ATOM 616 C CA . GLU A 1 75 ? -17.769 3.403 32.917 1.00 95.69 75 GLU A CA 1
ATOM 617 C C . GLU A 1 75 ? -16.252 3.491 32.661 1.00 95.69 75 GLU A C 1
ATOM 619 O O . GLU A 1 75 ? -15.818 4.118 31.687 1.00 95.69 75 GLU A O 1
ATOM 624 N N . VAL A 1 76 ? -15.445 2.845 33.508 1.00 96.69 76 VAL A N 1
ATOM 625 C CA . VAL A 1 76 ? -13.981 2.837 33.391 1.00 96.69 76 VAL A CA 1
ATOM 626 C C . VAL A 1 76 ? -13.543 1.997 32.192 1.00 96.69 76 VAL A C 1
ATOM 628 O O . VAL A 1 76 ? -12.832 2.502 31.324 1.00 96.69 76 VAL A O 1
ATOM 631 N N . GLU A 1 77 ? -14.038 0.767 32.079 1.00 97.25 77 GLU A N 1
ATOM 632 C CA . GLU A 1 77 ? -13.703 -0.164 30.999 1.00 97.25 77 GLU A CA 1
ATOM 633 C C . GLU A 1 77 ? -14.114 0.394 29.633 1.00 97.25 77 GLU A C 1
ATOM 635 O O . GLU A 1 77 ? -13.367 0.292 28.661 1.00 97.25 77 GLU A O 1
ATOM 640 N N . ILE A 1 78 ? -15.276 1.052 29.550 1.00 97.44 78 ILE A N 1
ATOM 641 C CA . ILE A 1 78 ? -15.734 1.717 28.326 1.00 97.44 78 ILE A CA 1
ATOM 642 C C . ILE A 1 78 ? -14.770 2.840 27.935 1.00 97.44 78 ILE A C 1
ATOM 644 O O . ILE A 1 78 ? -14.472 2.984 26.745 1.00 97.44 78 ILE A O 1
ATOM 648 N N . LYS A 1 79 ? -14.284 3.646 28.889 1.00 97.19 79 LYS A N 1
ATOM 649 C CA . LYS A 1 79 ? -13.319 4.723 28.606 1.00 97.19 79 LYS A CA 1
ATOM 650 C C . LYS A 1 79 ? -11.985 4.159 28.122 1.00 97.19 79 LYS A C 1
ATOM 652 O O . LYS A 1 79 ? -11.468 4.641 27.114 1.00 97.19 79 LYS A O 1
ATOM 657 N N . GLU A 1 80 ? -11.463 3.139 28.796 1.00 96.75 80 GLU A N 1
ATOM 658 C CA . GLU A 1 80 ? -10.193 2.494 28.446 1.00 96.75 80 GLU A CA 1
ATOM 659 C C . GLU A 1 80 ? -10.261 1.829 27.066 1.00 96.75 80 GLU A C 1
ATOM 661 O O . GLU A 1 80 ? -9.483 2.183 26.180 1.00 96.75 80 GLU A O 1
ATOM 666 N N . LEU A 1 81 ? -11.266 0.985 26.815 1.00 96.88 81 LEU A N 1
ATOM 667 C CA . LEU A 1 81 ? -11.453 0.341 25.510 1.00 96.88 81 LEU A CA 1
ATOM 668 C C . LEU A 1 81 ? -11.716 1.347 24.388 1.00 96.88 81 LEU A C 1
ATOM 670 O O . LEU A 1 81 ? -11.280 1.145 23.257 1.00 96.88 81 LEU A O 1
ATOM 674 N N . THR A 1 82 ? -12.413 2.453 24.667 1.00 97.75 82 THR A N 1
ATOM 675 C CA . THR A 1 82 ? -12.611 3.518 23.670 1.00 97.75 82 THR A CA 1
ATOM 676 C C . THR A 1 82 ? -11.284 4.176 23.290 1.00 97.75 82 THR A C 1
ATOM 678 O O . THR A 1 82 ? -11.090 4.513 22.120 1.00 97.75 82 THR A O 1
ATOM 681 N N . LYS A 1 83 ? -10.367 4.344 24.249 1.00 97.50 83 LYS A N 1
ATOM 682 C CA . LYS A 1 83 ? -9.026 4.873 23.993 1.00 97.50 83 LYS A CA 1
ATOM 683 C C . LYS A 1 83 ? -8.200 3.890 23.160 1.00 97.50 83 LYS A C 1
ATOM 685 O O . LYS A 1 83 ? -7.718 4.277 22.098 1.00 97.50 83 LYS A O 1
ATOM 690 N N . GLU A 1 84 ? -8.120 2.625 23.572 1.00 95.75 84 GLU A N 1
ATOM 691 C CA . GLU A 1 84 ? -7.399 1.576 22.831 1.00 95.75 84 GLU A CA 1
ATOM 692 C C . GLU A 1 84 ? -7.930 1.423 21.398 1.00 95.75 84 GLU A C 1
ATOM 694 O O . GLU A 1 84 ? -7.164 1.329 20.438 1.00 95.75 84 GLU A O 1
ATOM 699 N N . ARG A 1 85 ? -9.256 1.490 21.225 1.00 97.12 85 ARG A N 1
ATOM 700 C CA . ARG A 1 85 ? -9.907 1.509 19.911 1.00 97.12 85 ARG A CA 1
ATOM 701 C C . ARG A 1 85 ? -9.401 2.654 19.032 1.00 97.12 85 ARG A C 1
ATOM 703 O O . ARG A 1 85 ? -9.149 2.439 17.849 1.00 97.12 85 ARG A O 1
ATOM 710 N N . MET A 1 86 ? -9.306 3.873 19.569 1.00 97.38 86 MET A N 1
ATOM 711 C CA . MET A 1 86 ? -8.833 5.032 18.801 1.00 97.38 86 MET A CA 1
ATOM 712 C C . MET A 1 86 ? -7.358 4.900 18.418 1.00 97.38 86 MET A C 1
ATOM 714 O O . MET A 1 86 ? -6.994 5.229 17.288 1.00 97.38 86 MET A O 1
ATOM 718 N N . GLU A 1 87 ? -6.521 4.406 19.329 1.00 95.88 87 GLU A N 1
ATOM 719 C CA . GLU A 1 87 ? -5.099 4.164 19.068 1.00 95.88 87 GLU A CA 1
ATOM 720 C C . GLU A 1 87 ? -4.922 3.127 17.951 1.00 95.88 87 GLU A C 1
ATOM 722 O O . GLU A 1 87 ? -4.220 3.379 16.969 1.00 95.88 87 GLU A O 1
ATOM 727 N N . LEU A 1 88 ? -5.656 2.013 18.029 1.00 95.50 88 LEU A N 1
ATOM 728 C CA . LEU A 1 88 ? -5.653 0.972 17.005 1.00 95.50 88 LEU A CA 1
ATOM 729 C C . LEU A 1 88 ? -6.179 1.477 15.653 1.00 95.50 88 LEU A C 1
ATOM 731 O O . LEU A 1 88 ? -5.607 1.166 14.610 1.00 95.50 88 LEU A O 1
ATOM 735 N N . TRP A 1 89 ? -7.252 2.274 15.653 1.00 95.88 89 TRP A N 1
ATOM 736 C CA . TRP A 1 89 ? -7.784 2.891 14.435 1.00 95.88 89 TRP A CA 1
ATOM 737 C C . TRP A 1 89 ? -6.770 3.824 13.767 1.00 95.88 89 TRP A C 1
ATOM 739 O O . TRP A 1 89 ? -6.611 3.788 12.548 1.00 95.88 89 TRP A O 1
ATOM 749 N N . THR A 1 90 ? -6.065 4.631 14.562 1.00 95.19 90 THR A N 1
ATOM 750 C CA . THR A 1 90 ? -5.030 5.548 14.065 1.00 95.19 90 THR A CA 1
ATOM 751 C C . THR A 1 90 ? -3.887 4.768 13.422 1.00 95.19 90 THR A C 1
ATOM 753 O O . THR A 1 90 ? -3.536 5.035 12.276 1.00 95.19 90 THR A O 1
ATOM 756 N N . TYR A 1 91 ? -3.393 3.726 14.097 1.00 93.38 91 TYR A N 1
ATOM 757 C CA . TYR A 1 91 ? -2.378 2.830 13.542 1.00 93.38 91 TYR A CA 1
ATOM 758 C C . TYR A 1 91 ? -2.818 2.187 12.213 1.00 93.38 91 TYR A C 1
ATOM 760 O O . TYR A 1 91 ? -2.058 2.161 11.243 1.00 93.38 91 TYR A O 1
ATOM 768 N N . LEU A 1 92 ? -4.061 1.695 12.136 1.00 92.38 92 LEU A N 1
ATOM 769 C CA . LEU A 1 92 ? -4.614 1.099 10.915 1.00 92.38 92 LEU A CA 1
ATOM 770 C C . LEU A 1 92 ? -4.684 2.107 9.758 1.00 92.38 92 LEU A C 1
ATOM 772 O O . LEU A 1 92 ? -4.402 1.745 8.613 1.00 92.38 92 LEU A O 1
ATOM 776 N N . LEU A 1 93 ? -5.050 3.359 10.045 1.00 92.12 93 LEU A N 1
ATOM 777 C CA . LEU A 1 93 ? -5.103 4.429 9.051 1.00 92.12 93 LEU A CA 1
ATOM 778 C C . LEU A 1 93 ? -3.704 4.750 8.508 1.00 92.12 93 LEU A C 1
ATOM 780 O O . LEU A 1 93 ? -3.520 4.807 7.291 1.00 92.12 93 LEU A O 1
ATOM 784 N N . ASP A 1 94 ? -2.719 4.894 9.393 1.00 91.44 94 ASP A N 1
ATOM 785 C CA . ASP A 1 94 ? -1.329 5.166 9.018 1.00 91.44 94 ASP A CA 1
ATOM 786 C C . ASP A 1 94 ? -0.744 4.024 8.176 1.00 91.44 94 ASP A C 1
ATOM 788 O O . ASP A 1 94 ? -0.116 4.257 7.140 1.00 91.44 94 ASP A O 1
ATOM 792 N N . SER A 1 95 ? -1.022 2.775 8.558 1.00 89.19 95 SER A N 1
ATOM 793 C CA . SER A 1 95 ? -0.621 1.591 7.791 1.00 89.19 95 SER A CA 1
ATOM 794 C C . SER A 1 95 ? -1.209 1.592 6.371 1.00 89.19 95 SER A C 1
ATOM 796 O O . SER A 1 95 ? -0.487 1.378 5.389 1.00 89.19 95 SER A O 1
ATOM 798 N N . GLN A 1 96 ? -2.495 1.930 6.213 1.00 88.44 96 GLN A N 1
ATOM 799 C CA . GLN A 1 96 ? -3.106 2.065 4.885 1.00 88.44 96 GLN A CA 1
ATOM 800 C C . GLN A 1 96 ? -2.475 3.181 4.050 1.00 88.44 96 GLN A C 1
ATOM 802 O O . GLN A 1 96 ? -2.252 2.995 2.848 1.00 88.44 96 GLN A O 1
ATOM 807 N N . LEU A 1 97 ? -2.190 4.334 4.660 1.00 90.44 97 LEU A N 1
ATOM 808 C CA . LEU A 1 97 ? -1.531 5.447 3.977 1.00 90.44 97 LEU A CA 1
ATOM 809 C C . LEU A 1 97 ? -0.141 5.036 3.481 1.00 90.44 97 LEU A C 1
ATOM 811 O O . LEU A 1 97 ? 0.159 5.232 2.301 1.00 90.44 97 LEU A O 1
ATOM 815 N N . ASN A 1 98 ? 0.648 4.361 4.318 1.00 88.81 98 ASN A N 1
ATOM 816 C CA . ASN A 1 98 ? 1.959 3.830 3.939 1.00 88.81 98 ASN A CA 1
ATOM 817 C C . ASN A 1 98 ? 1.865 2.846 2.762 1.00 88.81 98 ASN A C 1
ATOM 819 O O . ASN A 1 98 ? 2.621 2.953 1.790 1.00 88.81 98 ASN A O 1
ATOM 823 N N . CYS A 1 99 ? 0.896 1.926 2.784 1.00 86.25 99 CYS A N 1
ATOM 824 C CA . CYS A 1 99 ? 0.659 0.998 1.675 1.00 86.25 99 CYS A CA 1
ATOM 825 C C . CYS A 1 99 ? 0.325 1.735 0.363 1.00 86.25 99 CYS A C 1
ATOM 827 O O . CYS A 1 99 ? 0.821 1.383 -0.716 1.00 86.25 99 CYS A O 1
ATOM 829 N N . LEU A 1 100 ? -0.504 2.783 0.430 1.00 87.69 100 LEU A N 1
ATOM 830 C CA . LEU A 1 100 ? -0.850 3.609 -0.730 1.00 87.69 100 LEU A CA 1
ATOM 831 C C . LEU A 1 100 ? 0.362 4.367 -1.282 1.00 87.69 100 LEU A C 1
ATOM 833 O O . LEU A 1 100 ? 0.519 4.469 -2.504 1.00 87.69 100 LEU A O 1
ATOM 837 N N . GLU A 1 101 ? 1.225 4.887 -0.414 1.00 91.00 101 GLU A N 1
ATOM 838 C CA . GLU A 1 101 ? 2.452 5.579 -0.809 1.00 91.00 101 GLU A CA 1
ATOM 839 C C . GLU A 1 101 ? 3.435 4.647 -1.514 1.00 91.00 101 GLU A C 1
ATOM 841 O O . GLU A 1 101 ? 3.873 4.953 -2.629 1.00 91.00 101 GLU A O 1
ATOM 846 N N . LYS A 1 102 ? 3.685 3.465 -0.943 1.00 89.62 102 LYS A N 1
ATOM 847 C CA . LYS A 1 102 ? 4.500 2.409 -1.562 1.00 89.62 102 LYS A CA 1
ATOM 848 C C . LYS A 1 102 ? 3.975 2.029 -2.948 1.00 89.62 102 LYS A C 1
ATOM 850 O O . LYS A 1 102 ? 4.727 1.971 -3.924 1.00 89.62 102 LYS A O 1
ATOM 855 N N . ARG A 1 103 ? 2.654 1.876 -3.096 1.00 86.81 103 ARG A N 1
ATOM 856 C CA . ARG A 1 103 ? 2.021 1.600 -4.399 1.00 86.81 103 ARG A CA 1
ATOM 857 C C . ARG A 1 103 ? 2.252 2.730 -5.408 1.00 86.81 103 ARG A C 1
ATOM 859 O O . ARG A 1 103 ? 2.537 2.459 -6.580 1.00 86.81 103 ARG A O 1
ATOM 866 N N . ARG A 1 104 ? 2.159 3.995 -4.982 1.00 91.44 104 ARG A N 1
ATOM 867 C CA . ARG A 1 104 ? 2.474 5.158 -5.836 1.00 91.44 104 ARG A CA 1
ATOM 868 C C . ARG A 1 104 ? 3.942 5.167 -6.252 1.00 91.44 104 ARG A C 1
ATOM 870 O O . ARG A 1 104 ? 4.245 5.519 -7.393 1.00 91.44 104 ARG A O 1
ATOM 877 N N . GLU A 1 105 ? 4.853 4.780 -5.369 1.00 92.81 105 GLU A N 1
ATOM 878 C CA . GLU A 1 105 ? 6.273 4.664 -5.694 1.00 92.81 105 GLU A CA 1
ATOM 879 C C . GLU A 1 105 ? 6.523 3.606 -6.777 1.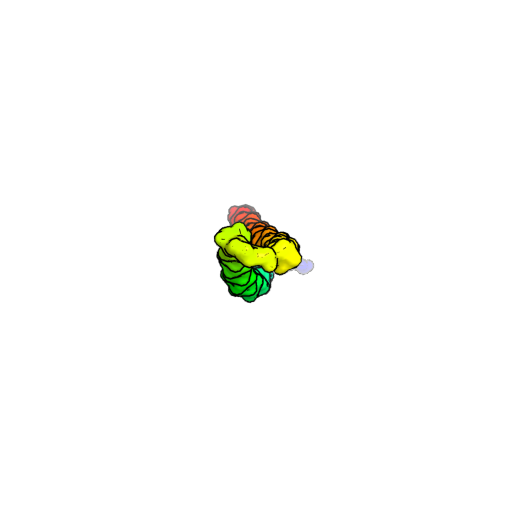00 92.81 105 GLU A C 1
ATOM 881 O O . GLU A 1 105 ? 7.144 3.915 -7.801 1.00 92.81 105 GLU A O 1
ATOM 886 N N . CYS A 1 106 ? 5.941 2.408 -6.645 1.00 90.69 106 CYS A N 1
ATOM 887 C CA . CYS A 1 106 ? 6.011 1.376 -7.684 1.00 90.69 106 CYS A CA 1
ATOM 888 C C . CYS A 1 106 ? 5.496 1.884 -9.042 1.00 90.69 106 CYS A C 1
ATOM 890 O O . CYS A 1 106 ? 6.105 1.626 -10.087 1.00 90.69 106 CYS A O 1
ATOM 892 N N . GLN A 1 107 ? 4.394 2.644 -9.047 1.00 90.50 107 GLN A N 1
ATOM 893 C CA . GLN A 1 107 ? 3.848 3.247 -10.266 1.00 90.50 107 GLN A CA 1
ATOM 894 C C . GLN A 1 107 ? 4.813 4.266 -10.886 1.00 90.50 107 GLN A C 1
ATOM 896 O O . GLN A 1 107 ? 5.030 4.238 -12.099 1.00 90.50 107 GLN A O 1
ATOM 901 N N . LYS A 1 108 ? 5.434 5.135 -10.075 1.00 93.25 108 LYS A N 1
ATOM 902 C CA . LYS A 1 108 ? 6.437 6.108 -10.543 1.00 93.25 108 LYS A CA 1
ATOM 903 C C . LYS A 1 108 ? 7.643 5.411 -11.171 1.00 93.25 108 LYS A C 1
ATOM 905 O O . LYS A 1 108 ? 8.075 5.812 -12.251 1.00 93.25 108 LYS A O 1
ATOM 910 N N . LEU A 1 109 ? 8.167 4.364 -10.531 1.00 91.94 109 LEU A N 1
ATOM 911 C CA . LEU A 1 109 ? 9.293 3.580 -11.050 1.00 91.94 109 LEU A CA 1
ATOM 912 C C . LEU A 1 109 ? 8.939 2.901 -12.377 1.00 91.94 109 LEU A C 1
ATOM 914 O O . LEU A 1 109 ? 9.689 2.992 -13.351 1.00 91.94 109 LEU A O 1
ATOM 918 N N . THR A 1 110 ? 7.754 2.297 -12.448 1.00 88.94 110 THR A N 1
ATOM 919 C CA . THR A 1 110 ? 7.262 1.639 -13.663 1.00 88.94 110 THR A CA 1
ATOM 920 C C . THR A 1 110 ? 7.039 2.637 -14.801 1.00 88.94 110 THR A C 1
ATOM 922 O O . THR A 1 110 ? 7.355 2.339 -15.952 1.00 88.94 110 THR A O 1
ATOM 925 N N . LYS A 1 111 ? 6.539 3.841 -14.499 1.00 93.00 111 LYS A N 1
ATOM 926 C CA . LYS A 1 111 ? 6.382 4.914 -15.487 1.00 93.00 111 LYS A CA 1
ATOM 927 C C . LYS A 1 111 ? 7.737 5.386 -16.016 1.00 93.00 111 LYS A C 1
ATOM 929 O O . LYS A 1 111 ? 7.947 5.341 -17.221 1.00 93.00 111 LYS A O 1
ATOM 934 N N . LYS A 1 112 ? 8.685 5.721 -15.131 1.00 89.62 112 LYS A N 1
ATOM 935 C CA . LYS A 1 112 ? 10.053 6.114 -15.523 1.00 89.62 112 LYS A CA 1
ATOM 936 C C . LYS A 1 112 ? 10.719 5.065 -16.417 1.00 89.62 112 LYS A C 1
ATOM 938 O O . LYS A 1 112 ? 11.371 5.413 -17.397 1.00 89.62 112 LYS A O 1
ATOM 943 N N . LYS A 1 113 ? 10.527 3.779 -16.102 1.00 89.31 113 LYS A N 1
ATOM 944 C CA . LYS A 1 113 ? 10.996 2.658 -16.924 1.00 89.31 113 LYS A CA 1
ATOM 945 C C . LYS A 1 113 ? 10.404 2.697 -18.340 1.00 89.31 113 LYS A C 1
ATOM 947 O O . LYS A 1 113 ? 11.152 2.587 -19.309 1.00 89.31 113 LYS A O 1
ATOM 952 N N . LYS A 1 114 ? 9.081 2.858 -18.463 1.00 89.38 114 LYS A N 1
ATOM 953 C CA . LYS A 1 114 ? 8.387 2.953 -19.761 1.00 89.38 114 LYS A CA 1
ATOM 954 C C . LYS A 1 114 ? 8.859 4.162 -20.571 1.00 89.38 114 LYS A C 1
ATOM 956 O O . LYS A 1 114 ? 9.162 4.007 -21.749 1.00 89.38 114 LYS A O 1
ATOM 961 N N . ASP A 1 115 ? 8.985 5.321 -19.928 1.00 91.19 115 ASP A N 1
ATOM 962 C CA . ASP A 1 115 ? 9.425 6.562 -20.575 1.00 91.19 115 ASP A CA 1
ATOM 963 C C . ASP A 1 115 ? 10.857 6.425 -21.122 1.00 91.19 115 ASP A C 1
ATOM 965 O O . ASP A 1 115 ? 11.130 6.796 -22.263 1.00 91.19 115 ASP A O 1
ATOM 969 N N . ARG A 1 116 ? 11.767 5.815 -20.345 1.00 88.06 116 ARG A N 1
ATOM 970 C CA . ARG A 1 116 ? 13.143 5.538 -20.791 1.00 88.06 116 ARG A CA 1
ATOM 971 C C . ARG A 1 116 ? 13.180 4.595 -21.994 1.00 88.06 116 ARG A C 1
ATOM 973 O O . ARG A 1 116 ? 13.922 4.851 -22.938 1.00 88.06 116 ARG A O 1
ATOM 980 N N . ARG A 1 117 ? 12.377 3.528 -21.971 1.00 88.81 117 ARG A N 1
ATOM 981 C CA . ARG A 1 117 ? 12.286 2.579 -23.086 1.00 88.81 117 ARG A CA 1
ATOM 982 C C . ARG A 1 117 ? 11.796 3.261 -24.364 1.00 88.81 117 ARG A C 1
ATOM 984 O O . ARG A 1 117 ? 12.402 3.079 -25.413 1.00 88.81 117 ARG A O 1
ATOM 991 N N . LEU A 1 118 ? 10.753 4.086 -24.263 1.00 89.94 118 LEU A N 1
ATOM 992 C CA . LEU A 1 118 ? 10.230 4.849 -25.396 1.00 89.94 118 LEU A CA 1
ATOM 993 C C . LEU A 1 118 ? 11.285 5.803 -25.975 1.00 89.94 118 LEU A C 1
ATOM 995 O O . LEU A 1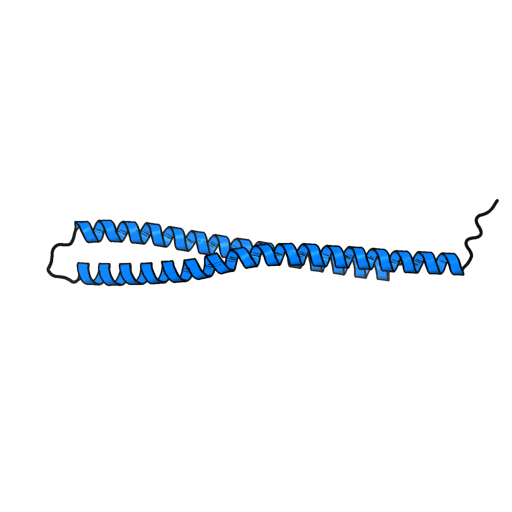 118 ? 11.431 5.896 -27.192 1.00 89.94 118 LEU A O 1
ATOM 999 N N . LEU A 1 119 ? 12.040 6.493 -25.114 1.00 88.69 119 LEU A N 1
ATOM 1000 C CA . LEU A 1 119 ? 13.106 7.395 -25.549 1.00 88.69 119 LEU A CA 1
ATOM 1001 C C . LEU A 1 119 ? 14.186 6.656 -26.351 1.00 88.69 119 LEU A C 1
ATOM 1003 O O . LEU A 1 119 ? 14.596 7.142 -27.402 1.00 88.69 119 LEU A O 1
ATOM 1007 N N . LEU A 1 120 ? 14.615 5.479 -25.887 1.00 85.56 120 LEU A N 1
ATOM 1008 C CA . LEU A 1 120 ? 15.586 4.650 -26.608 1.00 85.56 120 LEU A CA 1
ATOM 1009 C C . LEU A 1 120 ? 15.036 4.159 -27.948 1.00 85.56 120 LEU A C 1
ATOM 1011 O O . LEU A 1 120 ? 15.722 4.282 -28.956 1.00 85.56 120 LEU A O 1
ATOM 1015 N N . GLU A 1 121 ? 13.785 3.696 -27.999 1.00 86.81 121 GLU A N 1
ATOM 1016 C CA . GLU A 1 121 ? 13.143 3.296 -29.260 1.00 86.81 121 GLU A CA 1
ATOM 1017 C C . GLU A 1 121 ? 13.096 4.451 -30.279 1.00 86.81 121 GLU A C 1
ATOM 1019 O O . GLU A 1 121 ? 13.288 4.234 -31.475 1.00 86.81 121 GLU A O 1
ATOM 1024 N N . ILE A 1 122 ? 12.882 5.690 -29.822 1.00 89.44 122 ILE A N 1
ATOM 1025 C CA . ILE A 1 122 ? 12.918 6.884 -30.680 1.00 89.44 122 ILE A CA 1
ATOM 1026 C C . ILE A 1 122 ? 14.338 7.175 -31.175 1.00 89.44 122 ILE A C 1
ATOM 1028 O O . ILE A 1 122 ? 14.505 7.522 -32.344 1.00 89.44 122 ILE A O 1
ATOM 1032 N N . LEU A 1 123 ? 15.347 7.074 -30.305 1.00 81.88 123 LEU A N 1
ATOM 1033 C CA . LEU A 1 123 ? 16.744 7.333 -30.663 1.00 81.88 123 LEU A CA 1
ATOM 1034 C C . LEU A 1 123 ? 17.268 6.300 -31.666 1.00 81.88 123 LEU A C 1
ATOM 1036 O O . LEU A 1 123 ? 17.845 6.688 -32.677 1.00 81.88 123 LEU A O 1
ATOM 1040 N N . MET A 1 124 ? 16.982 5.015 -31.447 1.00 80.31 124 MET A N 1
ATOM 1041 C CA . MET A 1 124 ? 17.402 3.933 -32.343 1.00 80.31 124 MET A CA 1
ATOM 1042 C C . MET A 1 124 ? 16.763 4.023 -33.733 1.00 80.31 124 MET A C 1
ATOM 1044 O O . MET A 1 124 ? 17.392 3.657 -34.712 1.00 80.31 124 MET A O 1
ATOM 1048 N N . ARG A 1 125 ? 15.530 4.537 -33.860 1.00 79.56 125 ARG A N 1
ATOM 1049 C CA . ARG A 1 125 ? 14.890 4.754 -35.175 1.00 79.56 125 ARG A CA 1
ATOM 1050 C C . ARG A 1 125 ? 15.485 5.919 -35.973 1.00 79.56 125 ARG A C 1
ATOM 1052 O O . ARG A 1 125 ? 15.154 6.065 -37.147 1.00 79.56 125 ARG A O 1
ATOM 1059 N N . LYS A 1 126 ? 16.257 6.797 -35.325 1.00 69.75 126 LYS A N 1
ATOM 1060 C CA . LYS A 1 126 ? 16.894 7.969 -35.948 1.00 69.75 126 LYS A CA 1
ATOM 1061 C C . LYS A 1 126 ? 18.353 7.719 -36.352 1.00 69.75 126 LYS A C 1
ATOM 1063 O O . LYS A 1 126 ? 18.912 8.578 -37.032 1.00 69.75 126 LYS A O 1
ATOM 1068 N N . LEU A 1 127 ? 18.948 6.614 -35.899 1.00 58.31 127 LEU A N 1
ATOM 1069 C CA . LEU A 1 127 ? 20.285 6.135 -36.267 1.00 58.31 127 LEU A CA 1
ATOM 1070 C C . LEU A 1 127 ? 20.210 5.245 -37.514 1.00 58.31 127 LEU A C 1
ATOM 1072 O O . LEU A 1 127 ? 21.180 5.294 -38.302 1.00 58.31 127 LEU A O 1
#